Protein AF-A0A7J7CT37-F1 (afdb_monomer)

Structure (mmCIF, N/CA/C/O backbone):
data_AF-A0A7J7CT37-F1
#
_entry.id   AF-A0A7J7CT37-F1
#
loop_
_atom_site.group_PDB
_atom_site.id
_atom_site.type_symbol
_atom_site.label_atom_id
_atom_site.label_alt_id
_atom_site.label_comp_id
_atom_site.label_asym_id
_atom_site.label_entity_id
_atom_site.label_seq_id
_atom_site.pdbx_PDB_ins_code
_atom_site.Cartn_x
_atom_site.Cartn_y
_atom_site.Cartn_z
_atom_site.occupancy
_atom_site.B_iso_or_equiv
_atom_site.auth_seq_id
_atom_site.auth_comp_id
_atom_site.auth_asym_id
_atom_site.auth_atom_id
_atom_site.pdbx_PDB_model_num
ATOM 1 N N . MET A 1 1 ? 0.983 -19.828 47.617 1.00 37.28 1 MET A N 1
ATOM 2 C CA . MET A 1 1 ? 0.453 -20.430 46.375 1.00 37.28 1 MET A CA 1
ATOM 3 C C . MET A 1 1 ? -0.077 -19.293 45.513 1.00 37.28 1 MET A C 1
ATOM 5 O O . MET A 1 1 ? -1.089 -18.714 45.875 1.00 37.28 1 MET A O 1
ATOM 9 N N . ALA A 1 2 ? 0.654 -18.885 44.473 1.00 39.22 2 ALA A N 1
ATOM 10 C CA . ALA A 1 2 ? 0.236 -17.809 43.571 1.00 39.22 2 ALA A CA 1
ATOM 11 C C . ALA A 1 2 ? -0.502 -18.430 42.380 1.00 39.22 2 ALA A C 1
ATOM 13 O O . ALA A 1 2 ? 0.055 -19.263 41.669 1.00 39.22 2 ALA A O 1
ATOM 14 N N . THR A 1 3 ? -1.774 -18.089 42.204 1.00 45.00 3 THR A N 1
ATOM 15 C CA . THR A 1 3 ? -2.579 -18.569 41.081 1.00 45.00 3 THR A CA 1
ATOM 16 C C . THR A 1 3 ? -2.195 -17.808 39.815 1.00 45.00 3 THR A C 1
ATOM 18 O O . THR A 1 3 ? -2.353 -16.591 39.746 1.00 45.00 3 THR A O 1
ATOM 21 N N . ASN A 1 4 ? -1.706 -18.540 38.814 1.00 42.66 4 ASN A N 1
ATOM 22 C CA . ASN A 1 4 ? -1.455 -18.063 37.456 1.00 42.66 4 ASN A CA 1
ATOM 23 C C . ASN A 1 4 ? -2.764 -17.564 36.815 1.00 42.66 4 ASN A C 1
ATOM 25 O O . ASN A 1 4 ? -3.531 -18.347 36.262 1.00 42.66 4 ASN A O 1
ATOM 29 N N . GLY A 1 5 ? -3.023 -16.258 36.900 1.00 47.47 5 GLY A N 1
ATOM 30 C CA . GLY A 1 5 ? -4.221 -15.594 36.373 1.00 47.47 5 GLY A CA 1
ATOM 31 C C . GLY A 1 5 ? -4.161 -15.202 34.893 1.00 47.47 5 GLY A C 1
ATOM 32 O O . GLY A 1 5 ? -4.809 -14.237 34.505 1.00 47.47 5 GLY A O 1
ATOM 33 N N . PHE A 1 6 ? -3.388 -15.898 34.056 1.00 49.47 6 PHE A N 1
ATOM 34 C CA . PHE A 1 6 ? -3.169 -15.497 32.660 1.00 49.47 6 PHE A CA 1
ATOM 35 C C . PHE A 1 6 ? -3.381 -16.659 31.688 1.00 49.47 6 PHE A C 1
ATOM 37 O O . PHE A 1 6 ? -2.426 -17.175 31.119 1.00 49.47 6 PHE A O 1
ATOM 44 N N . ASN A 1 7 ? -4.635 -17.095 31.518 1.00 51.81 7 ASN A N 1
ATOM 45 C CA . ASN A 1 7 ? -5.069 -17.795 30.297 1.00 51.81 7 ASN A CA 1
ATOM 46 C C . ASN A 1 7 ? -6.602 -17.891 30.151 1.00 51.81 7 ASN A C 1
ATOM 48 O O . ASN A 1 7 ? -7.141 -18.907 29.716 1.00 51.81 7 ASN A O 1
ATOM 52 N N . SER A 1 8 ? -7.333 -16.833 30.508 1.00 57.50 8 SER A N 1
ATOM 53 C CA . SER A 1 8 ? -8.766 -16.767 30.198 1.00 57.50 8 SER A CA 1
ATOM 54 C C . SER A 1 8 ? -8.948 -16.356 28.729 1.00 57.50 8 SER A C 1
ATOM 56 O O . SER A 1 8 ? -8.407 -15.319 28.335 1.00 57.50 8 SER A O 1
ATOM 58 N N . PRO A 1 9 ? -9.684 -17.126 27.902 1.00 73.94 9 PRO A N 1
ATOM 59 C CA . PRO A 1 9 ? -9.976 -16.747 26.523 1.00 73.94 9 PRO A CA 1
ATOM 60 C C . PRO A 1 9 ? -10.633 -15.366 26.462 1.00 73.94 9 PRO A C 1
ATOM 62 O O . PRO A 1 9 ? -11.501 -15.055 27.280 1.00 73.94 9 PRO A O 1
ATOM 65 N N . LEU A 1 10 ? -10.238 -14.548 25.481 1.00 78.38 10 LEU A N 1
ATOM 66 C CA . LEU A 1 10 ? -10.843 -13.231 25.272 1.00 78.38 10 LEU A CA 1
ATOM 67 C C . LEU A 1 10 ? -12.376 -13.353 25.120 1.00 78.38 10 LEU A C 1
ATOM 69 O O . LEU A 1 10 ? -12.852 -14.303 24.488 1.00 78.38 10 LEU A O 1
ATOM 73 N N . PRO A 1 11 ? -13.165 -12.395 25.645 1.00 87.69 11 PRO A N 1
ATOM 74 C CA . PRO A 1 11 ? -14.620 -12.421 25.526 1.00 87.69 11 PRO A CA 1
ATOM 75 C C . PRO A 1 11 ? -15.085 -12.469 24.064 1.00 87.69 11 PRO A C 1
ATOM 77 O O . PRO A 1 11 ? -14.539 -11.785 23.197 1.00 87.69 11 PRO A O 1
ATOM 80 N N . LYS A 1 12 ? -16.163 -13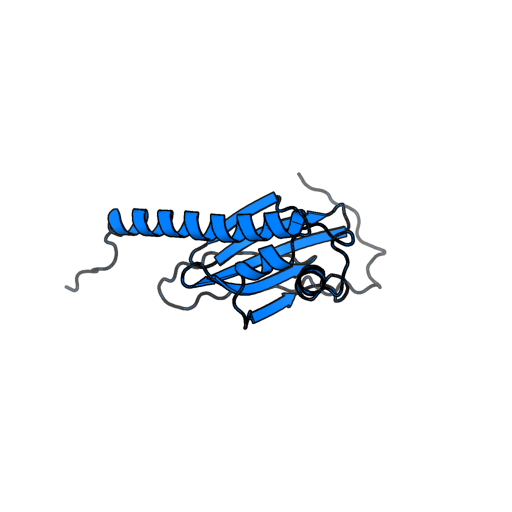.215 23.780 1.00 85.69 12 LYS A N 1
ATOM 81 C CA . LYS A 1 12 ? -16.741 -13.322 22.423 1.00 85.69 12 LYS A CA 1
ATOM 82 C C . LYS A 1 12 ? -17.120 -11.963 21.813 1.00 85.69 12 LYS A C 1
ATOM 84 O O . LYS A 1 12 ? -17.024 -11.794 20.600 1.00 85.69 12 LYS A O 1
ATOM 89 N N . SER A 1 13 ? -17.535 -10.999 22.636 1.00 87.25 13 SER A N 1
ATOM 90 C CA . SER A 1 13 ? -17.856 -9.629 22.209 1.00 87.25 13 SER A CA 1
ATOM 91 C C . SER A 1 13 ? -16.643 -8.905 21.621 1.00 87.25 13 SER A C 1
ATOM 93 O O . SER A 1 13 ? -16.762 -8.287 20.566 1.00 87.25 13 SER A O 1
ATOM 95 N N . TYR A 1 14 ? -15.473 -9.053 22.248 1.00 84.94 14 TYR A N 1
ATOM 96 C CA . TYR A 1 14 ? -14.219 -8.466 21.777 1.00 84.94 14 TYR A CA 1
ATOM 97 C C . TYR A 1 14 ? -13.807 -9.042 20.419 1.00 84.94 14 TYR A C 1
ATOM 99 O O . TYR A 1 14 ? -13.482 -8.300 19.497 1.00 84.94 14 TYR A O 1
ATOM 107 N N . LEU A 1 15 ? -13.893 -10.367 20.259 1.00 86.75 15 LEU A N 1
ATOM 108 C CA . LEU A 1 15 ? -13.580 -11.030 18.989 1.00 86.75 15 LEU A CA 1
ATOM 109 C C . LEU A 1 15 ? -14.514 -10.578 17.859 1.00 86.75 15 LEU A C 1
ATOM 111 O O . LEU A 1 15 ? -14.060 -10.359 16.738 1.00 86.75 15 LEU A O 1
ATOM 115 N N . LYS A 1 16 ? -15.806 -10.393 18.157 1.00 87.81 16 LYS A N 1
ATOM 116 C CA . LYS A 1 16 ? -16.784 -9.880 17.190 1.00 87.81 16 LYS A CA 1
ATOM 117 C C . LYS A 1 16 ? -16.470 -8.441 16.775 1.00 87.81 16 LYS A C 1
ATOM 119 O O . LYS A 1 16 ? -16.495 -8.142 15.586 1.00 87.81 16 LYS A O 1
ATOM 124 N N . GLN A 1 17 ? -16.160 -7.572 17.736 1.00 86.69 17 GLN A N 1
ATOM 125 C CA . GLN A 1 17 ? -15.812 -6.176 17.470 1.00 86.69 17 GLN A CA 1
ATOM 126 C C . GLN A 1 17 ? -14.529 -6.066 16.642 1.00 86.69 17 GLN A C 1
ATOM 128 O O . GLN A 1 17 ? -14.510 -5.352 15.644 1.00 86.69 17 GLN A O 1
ATOM 133 N N . LYS A 1 18 ? -13.498 -6.840 16.998 1.00 87.38 18 LYS A N 1
ATOM 134 C CA . LYS A 1 18 ? -12.255 -6.925 16.229 1.00 87.38 18 LYS A CA 1
ATOM 135 C C . LYS A 1 18 ? -12.505 -7.372 14.789 1.00 87.38 18 LYS A C 1
ATOM 137 O O . LYS A 1 18 ? -12.054 -6.719 13.864 1.00 87.38 18 LYS A O 1
ATOM 142 N N . HIS A 1 19 ? -13.280 -8.437 14.589 1.00 88.88 19 HIS A N 1
ATOM 143 C CA . HIS A 1 19 ? -13.599 -8.920 13.245 1.00 88.88 19 HIS A CA 1
ATOM 144 C C . HIS A 1 19 ? -14.367 -7.879 12.408 1.00 88.88 19 HIS A C 1
ATOM 146 O O . HIS A 1 19 ? -14.144 -7.760 11.206 1.00 88.88 19 HIS A O 1
ATOM 152 N N . MET A 1 20 ? -15.273 -7.112 13.027 1.00 90.62 20 MET A N 1
ATOM 153 C CA . MET A 1 20 ? -15.959 -6.007 12.347 1.00 90.62 20 MET A CA 1
ATOM 154 C C . MET A 1 20 ? -14.988 -4.897 11.932 1.00 90.62 20 MET A C 1
ATOM 156 O O . MET A 1 20 ? -15.065 -4.439 10.793 1.00 90.62 20 MET A O 1
ATOM 160 N N . LEU A 1 21 ? -14.061 -4.520 12.816 1.00 90.88 21 LEU A N 1
ATOM 161 C CA . LEU A 1 21 ? -13.010 -3.544 12.524 1.00 90.88 21 LEU A CA 1
ATOM 162 C C . LEU A 1 21 ? -12.097 -4.024 11.387 1.00 90.88 21 LEU A C 1
ATOM 164 O O . LEU A 1 21 ? -11.851 -3.277 10.442 1.00 90.88 21 LEU A O 1
ATOM 168 N N . ASP A 1 22 ? -11.674 -5.290 11.421 1.00 92.06 22 ASP A N 1
ATOM 169 C CA . ASP A 1 22 ? -10.836 -5.883 10.378 1.00 92.06 22 ASP A CA 1
ATOM 170 C C . ASP A 1 22 ? -11.536 -5.808 9.006 1.00 92.06 22 ASP A C 1
ATOM 172 O O . ASP A 1 22 ? -10.936 -5.399 8.009 1.00 92.06 22 ASP A O 1
ATOM 176 N N . MET A 1 23 ? -12.835 -6.132 8.944 1.00 92.94 23 MET A N 1
ATOM 177 C CA . MET A 1 23 ? -13.620 -6.012 7.709 1.00 92.94 23 MET A CA 1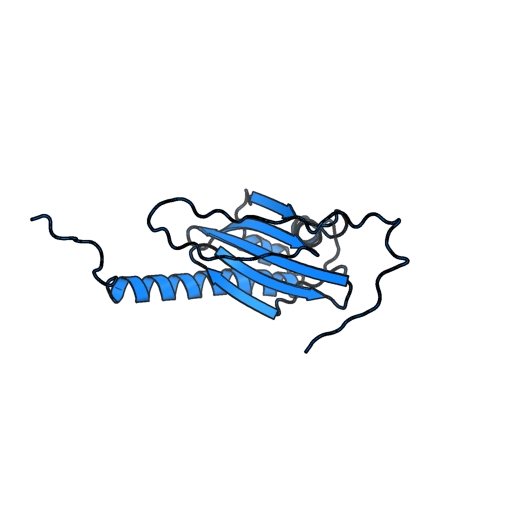
ATOM 178 C C . MET A 1 23 ? -13.721 -4.565 7.208 1.00 92.94 23 MET A C 1
ATOM 180 O O . MET A 1 23 ? -13.644 -4.340 6.000 1.00 92.94 23 MET A O 1
ATOM 184 N N . GLN A 1 24 ? -13.871 -3.590 8.107 1.00 93.50 24 GLN A N 1
ATOM 185 C CA . GLN A 1 24 ? -13.924 -2.170 7.748 1.00 93.50 24 GLN A CA 1
ATOM 186 C C . GLN A 1 24 ? -12.583 -1.681 7.198 1.00 93.50 24 GLN A C 1
ATOM 188 O O . GLN A 1 24 ? -12.544 -1.098 6.116 1.00 93.50 24 GLN A O 1
ATOM 193 N N . ASN A 1 25 ? -11.479 -1.989 7.879 1.00 94.38 25 ASN A N 1
ATOM 194 C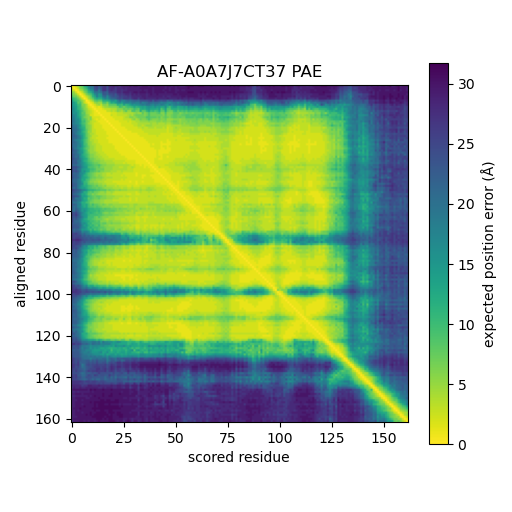 CA . ASN A 1 25 ? -10.141 -1.589 7.444 1.00 94.38 25 ASN A CA 1
ATOM 195 C C . ASN A 1 25 ? -9.790 -2.207 6.084 1.00 94.38 25 ASN A C 1
ATOM 197 O O . ASN A 1 25 ? -9.304 -1.521 5.181 1.00 94.38 25 ASN A O 1
ATOM 201 N N . LYS A 1 26 ? -10.124 -3.489 5.890 1.00 94.94 26 LYS A N 1
ATOM 202 C CA . LYS A 1 26 ? -9.975 -4.158 4.592 1.00 94.94 26 LYS A CA 1
ATOM 203 C C . LYS A 1 26 ? -10.782 -3.466 3.496 1.00 94.94 26 LYS A C 1
ATOM 205 O O . LYS A 1 26 ? -10.281 -3.317 2.384 1.00 94.94 26 LYS A O 1
ATOM 210 N N . ALA A 1 27 ? -12.015 -3.055 3.793 1.00 95.25 27 ALA A N 1
ATOM 211 C CA . ALA A 1 27 ? -12.881 -2.378 2.834 1.00 95.25 27 ALA A CA 1
ATOM 212 C C . ALA A 1 27 ? -12.329 -1.005 2.418 1.00 95.25 27 ALA A C 1
ATOM 214 O O . ALA A 1 27 ? -12.359 -0.694 1.229 1.00 95.25 27 ALA A O 1
ATOM 215 N N . VAL A 1 28 ? -11.774 -0.230 3.358 1.00 95.88 28 VAL A N 1
ATOM 216 C CA . VAL A 1 28 ? -11.127 1.066 3.076 1.00 95.88 28 VAL A CA 1
ATOM 217 C C . VAL A 1 28 ? -9.965 0.894 2.099 1.00 95.88 28 VAL A C 1
ATOM 219 O O . VAL A 1 28 ? -9.944 1.526 1.045 1.00 95.88 28 VAL A O 1
ATOM 222 N N . VAL A 1 29 ? -9.033 -0.018 2.388 1.00 96.12 29 VAL A N 1
ATOM 223 C CA . VAL A 1 29 ? -7.865 -0.243 1.517 1.00 96.12 29 VAL A CA 1
ATOM 224 C C . VAL A 1 29 ? -8.261 -0.844 0.174 1.00 96.12 29 VAL A C 1
ATOM 226 O O . VAL A 1 29 ? -7.710 -0.475 -0.861 1.00 96.12 29 VAL A O 1
ATOM 229 N N . HIS A 1 30 ? -9.248 -1.739 0.153 1.00 95.38 30 HIS A N 1
ATOM 230 C CA . HIS A 1 30 ? -9.774 -2.264 -1.101 1.00 95.38 30 HIS A CA 1
ATOM 231 C C . HIS A 1 30 ? -10.408 -1.154 -1.956 1.00 95.38 30 HIS A C 1
ATOM 233 O O . HIS A 1 30 ? -10.214 -1.136 -3.171 1.00 95.38 30 HIS A O 1
ATOM 239 N N . ALA A 1 31 ? -11.147 -0.220 -1.349 1.00 95.62 31 ALA A N 1
ATOM 240 C CA . ALA A 1 31 ? -11.715 0.928 -2.050 1.00 95.62 31 ALA A CA 1
ATOM 241 C C . ALA A 1 31 ? -10.620 1.855 -2.597 1.00 95.62 31 ALA A C 1
ATOM 243 O O . ALA A 1 31 ? -10.661 2.188 -3.780 1.00 95.62 31 ALA A O 1
ATOM 244 N N . LEU A 1 32 ? -9.601 2.175 -1.792 1.00 94.94 32 LEU A N 1
ATOM 245 C CA . LEU A 1 32 ? -8.430 2.938 -2.232 1.00 94.94 32 LEU A CA 1
ATOM 246 C C . LEU A 1 32 ? -7.778 2.300 -3.467 1.00 94.94 32 LEU A C 1
ATOM 248 O O . LEU A 1 32 ? -7.626 2.953 -4.498 1.00 94.94 32 LEU A O 1
ATOM 252 N N . LEU A 1 33 ? -7.418 1.015 -3.384 1.00 93.19 33 LEU A N 1
ATOM 253 C CA . LEU A 1 33 ? -6.762 0.302 -4.484 1.00 93.19 33 LEU A CA 1
ATOM 254 C C . LEU A 1 33 ? -7.653 0.238 -5.730 1.00 93.19 33 LEU A C 1
ATOM 256 O O . LEU A 1 33 ? -7.153 0.346 -6.846 1.00 93.19 33 LEU A O 1
ATOM 260 N N . LYS A 1 34 ? -8.973 0.116 -5.559 1.00 93.44 34 LYS A N 1
ATOM 261 C CA . LYS A 1 34 ? -9.924 0.145 -6.674 1.00 93.44 34 LYS A CA 1
ATOM 262 C C . LYS A 1 34 ? -9.925 1.501 -7.384 1.00 93.44 34 LYS A C 1
ATOM 264 O O . LYS A 1 34 ? -9.861 1.524 -8.610 1.00 93.44 34 LYS A O 1
ATOM 269 N N . GLU A 1 35 ? -9.977 2.609 -6.646 1.00 92.88 35 GLU A N 1
ATOM 270 C CA . GLU A 1 35 ? -9.898 3.954 -7.237 1.00 92.88 35 GLU A CA 1
ATOM 271 C C . GLU A 1 35 ? -8.559 4.175 -7.947 1.00 92.88 35 GLU A C 1
ATOM 273 O O . GLU A 1 35 ? -8.534 4.725 -9.048 1.00 92.88 35 GLU A O 1
ATOM 278 N N . LEU A 1 36 ? -7.461 3.672 -7.371 1.00 89.94 36 LEU A N 1
ATOM 279 C CA . LEU A 1 36 ? -6.143 3.719 -8.000 1.00 89.94 36 LEU A CA 1
ATOM 280 C C . LEU A 1 36 ? -6.119 2.966 -9.327 1.00 89.94 36 LEU A C 1
ATOM 282 O O . LEU A 1 36 ? -5.641 3.534 -10.293 1.00 89.94 36 LEU A O 1
ATOM 286 N N . VAL A 1 37 ? -6.689 1.757 -9.407 1.00 88.06 37 VAL A N 1
ATOM 287 C CA . VAL A 1 37 ? -6.790 0.963 -10.652 1.00 88.06 37 VAL A CA 1
ATOM 288 C C . VAL A 1 37 ? -7.666 1.627 -11.721 1.00 88.06 37 VAL A C 1
ATOM 290 O O . VAL A 1 37 ? -7.494 1.368 -12.912 1.00 88.06 37 VAL A O 1
ATOM 293 N N . MET A 1 38 ? -8.628 2.456 -11.316 1.00 88.12 38 MET A N 1
ATOM 294 C CA . MET A 1 38 ? -9.459 3.237 -12.239 1.00 88.12 38 MET A CA 1
ATOM 295 C C . MET A 1 38 ? -8.787 4.553 -12.663 1.00 88.12 38 MET A C 1
ATOM 297 O O . MET A 1 38 ? -9.325 5.265 -13.505 1.00 88.12 38 MET A O 1
ATOM 301 N N . GLY A 1 39 ? -7.621 4.889 -12.100 1.00 86.88 39 GLY A N 1
ATOM 302 C CA . GLY A 1 39 ? -6.940 6.162 -12.332 1.00 86.88 39 GLY A CA 1
ATOM 303 C C . GLY A 1 39 ? -7.588 7.357 -11.623 1.00 86.88 39 GLY A C 1
ATOM 304 O O . GLY A 1 39 ? -7.226 8.500 -11.894 1.00 86.88 39 GLY A O 1
ATOM 305 N N . HIS A 1 40 ? -8.524 7.130 -10.698 1.00 89.81 40 HIS A N 1
ATOM 306 C CA . HIS A 1 40 ? -9.216 8.181 -9.950 1.00 89.81 40 HIS A CA 1
ATOM 307 C C . HIS A 1 40 ? -8.394 8.652 -8.740 1.00 89.81 40 HIS A C 1
ATOM 309 O O . HIS A 1 40 ? -8.838 8.578 -7.592 1.00 89.81 40 HIS A O 1
ATOM 315 N N . THR A 1 41 ? -7.185 9.157 -8.983 1.00 86.75 41 THR A N 1
ATOM 316 C CA . THR A 1 41 ? -6.221 9.530 -7.930 1.00 86.75 41 THR A CA 1
ATOM 317 C C . THR A 1 41 ? -6.777 10.542 -6.923 1.00 86.75 41 THR A C 1
ATOM 319 O O . THR A 1 41 ? -6.527 10.413 -5.728 1.00 86.75 41 THR A O 1
ATOM 322 N N . GLN A 1 42 ? -7.610 11.493 -7.358 1.00 87.69 42 GLN A N 1
ATOM 323 C CA . GLN A 1 42 ? -8.270 12.451 -6.456 1.00 87.69 42 GLN A CA 1
ATOM 324 C C . GLN A 1 42 ? -9.291 11.794 -5.517 1.00 87.69 42 GLN A C 1
ATOM 326 O O . GLN A 1 42 ? -9.448 12.219 -4.375 1.00 87.69 42 GLN A O 1
ATOM 331 N N . THR A 1 43 ? -10.001 10.763 -5.981 1.00 91.31 43 THR A N 1
ATOM 332 C CA . THR A 1 43 ? -10.932 10.000 -5.139 1.00 91.31 43 THR A CA 1
ATOM 333 C C . THR A 1 43 ? -10.159 9.088 -4.195 1.00 91.31 43 THR A C 1
ATOM 335 O O . THR A 1 43 ? -10.499 9.016 -3.018 1.00 91.31 43 THR A O 1
ATOM 338 N N . ALA A 1 44 ? -9.087 8.459 -4.685 1.00 90.69 44 ALA A N 1
ATOM 339 C CA . ALA A 1 44 ? -8.172 7.649 -3.887 1.00 90.69 44 ALA A CA 1
ATOM 340 C C . ALA A 1 44 ? -7.558 8.455 -2.725 1.00 90.69 44 ALA A C 1
ATOM 342 O O . ALA A 1 44 ? -7.513 7.976 -1.595 1.00 90.69 44 ALA A O 1
ATOM 343 N N . ALA A 1 45 ? -7.176 9.712 -2.968 1.00 89.44 45 ALA A N 1
ATOM 344 C CA . ALA A 1 45 ? -6.595 10.585 -1.950 1.00 89.44 45 ALA A CA 1
ATOM 345 C C . ALA A 1 45 ? -7.514 10.832 -0.738 1.00 89.44 45 ALA A C 1
ATOM 347 O O . ALA A 1 45 ? -7.019 11.122 0.341 1.00 89.44 45 ALA A O 1
ATOM 348 N N . LYS A 1 46 ? -8.838 10.661 -0.872 1.00 91.81 46 LYS A N 1
ATOM 349 C CA . LYS A 1 46 ? -9.799 10.848 0.234 1.00 91.81 46 LYS A CA 1
ATOM 350 C C . LYS A 1 46 ? -9.693 9.789 1.334 1.00 91.81 46 LYS A C 1
ATOM 352 O O . LYS A 1 46 ? -10.261 9.984 2.401 1.00 91.81 46 LYS A O 1
ATOM 357 N N . PHE A 1 47 ? -9.038 8.662 1.059 1.00 92.44 47 PHE A N 1
ATOM 358 C CA . PHE A 1 47 ? -8.812 7.603 2.047 1.00 92.44 47 PHE A CA 1
ATOM 359 C C . PHE A 1 47 ? -7.505 7.793 2.829 1.00 92.44 47 PHE A C 1
ATOM 361 O O . PHE A 1 47 ? -7.253 7.051 3.778 1.00 92.44 47 PHE A O 1
ATOM 368 N N . LEU A 1 48 ? -6.668 8.742 2.403 1.00 93.00 48 LEU A N 1
ATOM 369 C CA . LEU A 1 48 ? -5.352 9.016 2.963 1.00 93.00 48 LEU A CA 1
ATOM 370 C C . LEU A 1 48 ? -5.432 10.240 3.874 1.00 93.00 48 LEU A C 1
ATOM 372 O O . LEU A 1 48 ? -6.101 11.218 3.541 1.00 93.00 48 LEU A O 1
ATOM 376 N N . GLU A 1 49 ? -4.720 10.199 4.995 1.00 92.81 49 GLU A N 1
ATOM 377 C CA . GLU A 1 49 ? -4.489 11.401 5.788 1.00 92.81 49 GLU A CA 1
ATOM 378 C C . GLU A 1 49 ? -3.592 12.397 5.049 1.00 92.81 49 GLU A C 1
ATOM 380 O O . GLU A 1 49 ? -2.773 12.040 4.195 1.00 92.81 49 GLU A O 1
ATOM 385 N N . SER A 1 50 ? -3.757 13.677 5.384 1.00 87.56 50 SER A N 1
ATOM 386 C CA . SER A 1 50 ? -3.020 14.765 4.727 1.00 87.56 50 SER A CA 1
ATOM 387 C C . SER A 1 50 ? -1.507 14.716 4.974 1.00 87.56 50 SER A C 1
ATOM 389 O O . SER A 1 50 ? -0.730 15.189 4.145 1.00 87.56 50 SER A O 1
ATOM 391 N N . ASP A 1 51 ? -1.094 14.118 6.088 1.00 89.50 51 ASP A N 1
ATOM 392 C CA . ASP A 1 51 ? 0.279 13.942 6.552 1.00 89.50 51 ASP A CA 1
ATOM 393 C C . ASP A 1 51 ? 0.733 12.475 6.468 1.00 89.50 51 ASP A C 1
ATOM 395 O O . ASP A 1 51 ? 1.516 12.016 7.297 1.00 89.50 51 ASP A O 1
ATOM 399 N N . LEU A 1 52 ? 0.258 11.748 5.447 1.00 93.19 52 LEU A N 1
ATOM 400 C CA . LEU A 1 52 ? 0.597 10.345 5.199 1.00 93.19 52 LEU A CA 1
ATOM 401 C C . LEU A 1 52 ? 2.105 10.074 5.329 1.00 93.19 52 LEU A C 1
ATOM 403 O O . LEU A 1 52 ? 2.919 10.549 4.530 1.00 93.19 52 LEU A O 1
ATOM 407 N N . GLU A 1 53 ? 2.467 9.230 6.291 1.00 94.31 53 GLU A N 1
ATOM 408 C CA . GLU A 1 53 ? 3.840 8.785 6.485 1.00 94.31 53 GLU A CA 1
ATOM 409 C C . GLU A 1 53 ? 4.213 7.722 5.441 1.00 94.31 53 GLU A C 1
ATOM 411 O O . GLU A 1 53 ? 3.481 6.753 5.224 1.00 94.31 53 GLU A O 1
ATOM 416 N N . TRP A 1 54 ? 5.365 7.885 4.785 1.00 92.69 54 TRP A N 1
ATOM 417 C CA . TRP A 1 54 ? 5.754 7.037 3.659 1.00 92.69 54 TRP A CA 1
ATOM 418 C C . TRP A 1 54 ? 7.126 6.401 3.821 1.00 92.69 54 TRP A C 1
ATOM 420 O O . TRP A 1 54 ? 8.140 7.090 3.941 1.00 92.69 54 TRP A O 1
ATOM 430 N N . TRP A 1 55 ? 7.172 5.080 3.679 1.00 93.62 55 TRP A N 1
ATOM 431 C CA . TRP A 1 55 ? 8.401 4.295 3.687 1.00 93.62 55 TRP A CA 1
ATOM 432 C C . TRP A 1 55 ? 8.513 3.474 2.407 1.00 93.62 55 TRP A C 1
ATOM 434 O O . TRP A 1 55 ? 7.600 2.729 2.067 1.00 93.62 55 TRP A O 1
ATOM 444 N N . PHE A 1 56 ? 9.641 3.575 1.707 1.00 90.50 56 PHE A N 1
ATOM 445 C CA . PHE A 1 56 ? 9.883 2.822 0.476 1.00 90.50 56 PHE A CA 1
ATOM 446 C C . PHE A 1 56 ? 11.099 1.906 0.609 1.00 90.50 56 PHE A C 1
ATOM 448 O O . PHE A 1 56 ? 12.199 2.346 0.953 1.00 90.50 56 PHE A O 1
ATOM 455 N N . HIS A 1 57 ? 10.907 0.633 0.274 1.00 89.81 57 HIS A N 1
ATOM 456 C CA . HIS A 1 57 ? 11.935 -0.397 0.275 1.00 89.81 57 HIS A CA 1
ATOM 457 C C . HIS A 1 57 ? 11.956 -1.138 -1.063 1.00 89.81 57 HIS A C 1
ATOM 459 O O . HIS A 1 57 ? 11.259 -2.128 -1.275 1.00 89.81 57 HIS A O 1
ATOM 465 N N . GLY A 1 58 ? 12.806 -0.695 -1.977 1.00 87.81 58 GLY A N 1
ATOM 466 C CA . GLY A 1 58 ? 12.961 -1.353 -3.265 1.00 87.81 58 GLY A CA 1
ATOM 467 C C . GLY A 1 58 ? 13.963 -0.638 -4.160 1.00 87.81 58 GLY A C 1
ATOM 468 O O . GLY A 1 58 ? 14.612 0.321 -3.727 1.00 87.81 58 GLY A O 1
ATOM 469 N N . PRO A 1 59 ? 14.106 -1.090 -5.413 1.00 85.75 59 PRO A N 1
ATOM 470 C CA . PRO A 1 59 ? 14.890 -0.381 -6.411 1.00 85.75 59 PRO A CA 1
ATOM 471 C C . PRO A 1 59 ? 14.336 1.041 -6.632 1.00 85.75 59 PRO A C 1
ATOM 473 O O . PRO A 1 59 ? 13.117 1.192 -6.727 1.00 85.75 59 PRO A O 1
ATOM 476 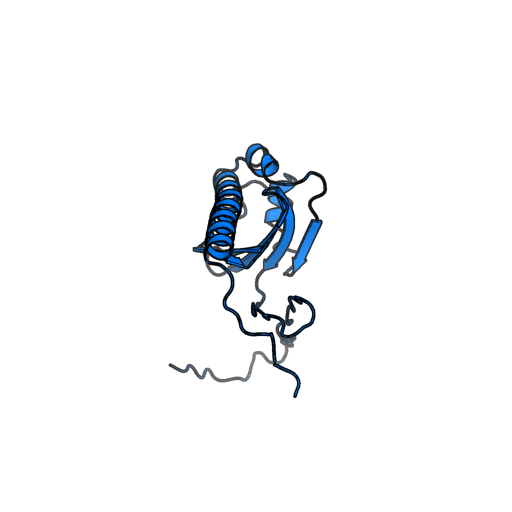N N . PRO A 1 60 ? 15.177 2.089 -6.741 1.00 83.94 60 PRO A N 1
ATOM 477 C CA . PRO A 1 60 ? 14.715 3.476 -6.884 1.00 83.94 60 PRO A CA 1
ATOM 478 C C . PRO A 1 60 ? 13.743 3.714 -8.049 1.00 83.94 60 PRO A C 1
ATOM 480 O O . PRO A 1 60 ? 12.881 4.581 -7.960 1.00 83.94 60 PRO A O 1
ATOM 483 N N . GLN A 1 61 ? 13.849 2.928 -9.122 1.00 83.19 61 GLN A N 1
ATOM 484 C CA . GLN A 1 61 ? 12.969 3.009 -10.289 1.00 83.19 61 GLN A CA 1
ATOM 485 C C . GLN A 1 61 ? 11.544 2.479 -10.048 1.00 83.19 61 GLN A C 1
ATOM 487 O O . GLN A 1 61 ? 10.681 2.671 -10.897 1.00 83.19 61 GLN A O 1
ATOM 492 N N . CYS A 1 62 ? 11.286 1.813 -8.919 1.00 85.94 62 CYS A N 1
ATOM 493 C CA . CYS A 1 62 ? 10.001 1.179 -8.613 1.00 85.94 62 CYS A CA 1
ATOM 494 C C . CYS A 1 62 ? 9.089 2.027 -7.706 1.00 85.94 62 CYS A C 1
ATOM 496 O O . CYS A 1 62 ? 8.151 1.492 -7.123 1.00 85.94 62 CYS A O 1
ATOM 498 N N . GLN A 1 63 ? 9.335 3.335 -7.564 1.00 86.69 63 GLN A N 1
ATOM 499 C CA . GLN A 1 63 ? 8.511 4.256 -6.755 1.00 86.69 63 GLN A CA 1
ATOM 500 C C . GLN A 1 63 ? 7.177 4.620 -7.438 1.00 86.69 63 GLN A C 1
ATOM 502 O O . GLN A 1 63 ? 6.827 5.795 -7.609 1.00 86.69 63 GLN A O 1
ATOM 507 N N . TYR A 1 64 ? 6.429 3.607 -7.871 1.00 88.62 64 TYR A N 1
ATOM 508 C CA . TYR A 1 64 ? 5.225 3.777 -8.673 1.00 88.62 64 TYR A CA 1
ATOM 509 C C . TYR A 1 64 ? 4.087 4.432 -7.883 1.00 88.62 64 TYR A C 1
ATOM 511 O O . TYR A 1 64 ? 3.478 5.374 -8.385 1.00 88.62 64 TYR A O 1
ATOM 519 N N . MET A 1 65 ? 3.805 4.001 -6.643 1.00 88.69 65 MET A N 1
ATOM 520 C CA . MET A 1 65 ? 2.635 4.508 -5.906 1.00 88.69 65 MET A CA 1
ATOM 521 C C . MET A 1 65 ? 2.828 5.974 -5.540 1.00 88.69 65 MET A C 1
ATOM 523 O O . MET A 1 65 ? 1.919 6.782 -5.711 1.00 88.69 65 MET A O 1
ATOM 527 N N . MET A 1 66 ? 4.037 6.332 -5.103 1.00 86.94 66 MET A N 1
ATOM 528 C CA . MET A 1 66 ? 4.399 7.718 -4.824 1.00 86.94 66 MET A CA 1
ATOM 529 C C . MET A 1 66 ? 4.204 8.579 -6.074 1.00 86.94 66 MET A C 1
ATOM 531 O O . MET A 1 66 ? 3.606 9.653 -6.012 1.00 86.94 66 MET A O 1
ATOM 535 N N . SER A 1 67 ? 4.648 8.090 -7.232 1.00 85.88 67 SER A N 1
ATOM 536 C CA . SER A 1 67 ? 4.485 8.815 -8.492 1.00 85.88 67 SER A CA 1
ATOM 537 C C . SER A 1 67 ? 3.013 8.989 -8.882 1.00 85.88 67 SER A C 1
ATOM 539 O O . SER A 1 67 ? 2.641 10.065 -9.345 1.00 85.88 67 SER A O 1
ATOM 541 N N . VAL A 1 68 ? 2.164 7.985 -8.644 1.00 86.88 68 VAL A N 1
ATOM 542 C CA . VAL A 1 68 ? 0.716 8.056 -8.904 1.00 86.88 68 VAL A CA 1
ATOM 543 C C . VAL A 1 68 ? 0.014 9.024 -7.950 1.00 86.88 68 VAL A C 1
ATOM 545 O O . VAL A 1 68 ? -0.745 9.882 -8.398 1.00 86.88 68 VAL A O 1
ATOM 548 N N . LEU A 1 69 ? 0.280 8.940 -6.646 1.00 85.00 69 LEU A N 1
ATOM 549 C CA . LEU A 1 69 ? -0.383 9.785 -5.647 1.00 85.00 69 LEU A CA 1
ATOM 550 C C . LEU A 1 69 ? 0.068 11.249 -5.701 1.00 85.00 69 LEU A C 1
ATOM 552 O O . LEU A 1 69 ? -0.715 12.136 -5.377 1.00 85.00 69 LEU A O 1
ATOM 556 N N . THR A 1 70 ? 1.294 11.517 -6.159 1.00 82.88 70 THR A N 1
ATOM 557 C CA . THR A 1 70 ? 1.791 12.891 -6.377 1.00 82.88 70 THR A CA 1
ATOM 558 C C . THR A 1 70 ? 1.537 13.420 -7.787 1.00 82.88 70 THR A C 1
ATOM 560 O O . THR A 1 70 ? 1.888 14.561 -8.080 1.00 82.88 70 THR A O 1
ATOM 563 N N . GLY A 1 71 ? 0.948 12.612 -8.675 1.00 80.94 71 GLY A N 1
ATOM 564 C CA . GLY A 1 71 ? 0.694 12.993 -10.066 1.00 80.94 71 GLY A CA 1
ATOM 565 C C . GLY A 1 71 ? 1.955 13.146 -10.928 1.00 80.94 71 GLY A C 1
ATOM 566 O O . GLY A 1 71 ? 1.897 13.780 -11.977 1.00 80.94 71 GLY A O 1
ATOM 567 N N . LYS A 1 72 ? 3.098 12.588 -10.506 1.00 79.44 72 LYS A N 1
ATOM 568 C CA . LYS A 1 72 ? 4.354 12.569 -11.282 1.00 79.44 72 LYS A CA 1
ATOM 569 C C . LYS A 1 72 ? 4.355 11.537 -12.413 1.00 79.44 72 LYS A C 1
ATOM 571 O O . LYS A 1 72 ? 5.166 11.653 -13.325 1.00 79.44 72 LYS A O 1
ATOM 576 N N . SER A 1 73 ? 3.492 10.527 -12.334 1.00 71.69 73 SER A N 1
ATOM 577 C CA . SER A 1 73 ? 3.346 9.461 -13.331 1.00 71.69 73 SER A CA 1
ATOM 578 C C . SER A 1 73 ? 1.919 9.423 -13.860 1.00 71.69 73 SER A C 1
ATOM 580 O O . SER A 1 73 ? 0.964 9.772 -13.159 1.00 71.69 73 SER A O 1
ATOM 582 N N . VAL A 1 74 ? 1.780 8.986 -15.110 1.00 63.47 74 VAL A N 1
ATOM 583 C CA . VAL A 1 74 ? 0.478 8.678 -15.688 1.00 63.47 74 VAL A CA 1
ATOM 584 C C . VAL A 1 74 ? 0.077 7.289 -15.194 1.00 63.47 74 VAL A C 1
ATOM 586 O O . VAL A 1 74 ? 0.885 6.366 -15.202 1.00 63.47 74 VAL A O 1
ATOM 589 N N . HIS A 1 75 ? -1.186 7.106 -14.803 1.00 59.97 75 HIS A N 1
ATOM 590 C CA . HIS A 1 75 ? -1.736 5.831 -14.304 1.00 59.97 75 HIS A CA 1
ATOM 591 C C . HIS A 1 75 ? -1.433 4.599 -15.199 1.00 59.97 75 HIS A C 1
ATOM 593 O O . HIS A 1 75 ? -1.548 3.457 -14.764 1.00 59.97 75 HIS A O 1
ATOM 599 N N . THR A 1 76 ? -1.045 4.809 -16.457 1.00 60.59 76 THR A N 1
ATOM 600 C CA . THR A 1 76 ? -0.670 3.760 -17.409 1.00 60.59 76 THR A CA 1
ATOM 601 C C . THR A 1 76 ? 0.686 3.106 -17.149 1.00 60.59 76 THR A C 1
ATOM 603 O O . THR A 1 76 ? 0.903 2.014 -17.667 1.00 60.59 76 THR A O 1
ATOM 606 N N . ASP A 1 77 ? 1.582 3.732 -16.381 1.00 73.75 77 ASP A N 1
ATOM 607 C CA . ASP A 1 77 ? 2.970 3.265 -16.244 1.00 73.75 77 ASP A CA 1
ATOM 608 C C . ASP A 1 77 ? 3.101 2.035 -15.333 1.00 73.75 77 ASP A C 1
ATOM 610 O O . ASP A 1 77 ? 4.048 1.261 -15.470 1.00 73.75 77 ASP A O 1
ATOM 614 N N . PHE A 1 78 ? 2.159 1.853 -14.402 1.00 82.31 78 PHE A N 1
ATOM 615 C CA . PHE A 1 78 ? 2.125 0.720 -13.480 1.00 82.31 78 PHE A CA 1
ATOM 616 C C . PHE A 1 78 ? 0.721 0.507 -12.919 1.00 82.31 78 PHE A C 1
ATOM 618 O O . PHE A 1 78 ? 0.093 1.453 -12.437 1.00 82.31 78 PHE A O 1
ATOM 625 N N . ARG A 1 79 ? 0.225 -0.737 -12.914 1.00 84.31 79 ARG A N 1
ATOM 626 C CA . ARG A 1 79 ? -1.117 -1.034 -12.381 1.00 84.31 79 ARG A CA 1
ATOM 627 C C . ARG A 1 79 ? -1.068 -1.815 -11.075 1.00 84.31 79 ARG A C 1
ATOM 629 O O . ARG A 1 79 ? -0.718 -2.995 -11.036 1.00 84.31 79 ARG A O 1
ATOM 636 N N . PHE A 1 80 ? -1.613 -1.215 -10.023 1.00 86.94 80 PHE A N 1
ATOM 637 C CA . PHE A 1 80 ? -1.775 -1.854 -8.716 1.00 86.94 80 PHE A CA 1
ATOM 638 C C . PHE A 1 80 ? -2.937 -2.849 -8.692 1.00 86.94 80 PHE A C 1
ATOM 640 O O . PHE A 1 80 ? -4.002 -2.561 -8.157 1.00 86.94 80 PHE A O 1
ATOM 647 N N . LYS A 1 81 ? -2.750 -4.041 -9.265 1.00 88.69 81 LYS A N 1
ATOM 648 C CA . LYS A 1 81 ? -3.728 -5.138 -9.179 1.00 88.69 81 LYS A CA 1
ATOM 649 C C . LYS A 1 81 ? -3.397 -6.062 -7.999 1.00 88.69 81 LYS A C 1
ATOM 651 O O . LYS A 1 81 ? -2.575 -6.966 -8.172 1.00 88.69 81 LYS A O 1
ATOM 656 N N . PRO A 1 82 ? -3.994 -5.861 -6.807 1.00 91.75 82 PRO A N 1
ATOM 657 C CA . PRO A 1 82 ? -3.765 -6.754 -5.679 1.00 91.75 82 PRO A CA 1
ATOM 658 C C . PRO A 1 82 ? -4.288 -8.151 -6.007 1.00 91.75 82 PRO A C 1
ATOM 660 O O . PRO A 1 82 ? -5.392 -8.312 -6.527 1.00 91.75 82 PRO A O 1
ATOM 663 N N . ARG A 1 83 ? -3.503 -9.172 -5.672 1.00 91.38 83 ARG A N 1
ATOM 664 C CA . ARG A 1 83 ? -3.924 -10.577 -5.753 1.00 91.38 83 ARG A CA 1
ATOM 665 C C . ARG A 1 83 ? -4.384 -11.111 -4.412 1.00 91.38 83 ARG A C 1
ATOM 667 O O . ARG A 1 83 ? -5.236 -11.994 -4.366 1.00 91.38 83 ARG A O 1
ATOM 674 N N . ARG A 1 84 ? -3.854 -10.551 -3.328 1.00 92.75 84 ARG A N 1
ATOM 675 C CA . ARG A 1 84 ? -4.270 -10.871 -1.972 1.00 92.75 84 ARG A CA 1
ATOM 676 C C . ARG A 1 84 ? -4.267 -9.614 -1.119 1.00 92.75 84 ARG A C 1
ATOM 678 O O . ARG A 1 84 ? -3.416 -8.742 -1.278 1.00 92.75 84 ARG A O 1
ATOM 685 N N . ILE A 1 85 ? -5.258 -9.537 -0.235 1.00 95.25 85 ILE A N 1
ATOM 686 C CA . ILE A 1 85 ? -5.384 -8.489 0.774 1.00 95.25 85 ILE A CA 1
ATOM 687 C C . ILE A 1 85 ? -5.722 -9.160 2.100 1.00 95.25 85 ILE A C 1
ATOM 689 O O . ILE A 1 85 ? -6.735 -9.860 2.200 1.00 95.25 85 ILE A O 1
ATOM 693 N N . GLU A 1 86 ? -4.895 -8.928 3.108 1.00 94.06 86 GLU A N 1
ATOM 694 C CA . GLU A 1 86 ? -5.027 -9.497 4.448 1.00 94.06 86 GLU A CA 1
ATOM 695 C C . GLU A 1 86 ? -5.002 -8.417 5.515 1.00 94.06 86 GLU A C 1
ATOM 697 O O . GLU A 1 86 ? -4.380 -7.373 5.337 1.00 94.06 86 GLU A O 1
ATOM 702 N N . VAL A 1 87 ? -5.659 -8.692 6.639 1.00 93.19 87 VAL A N 1
ATOM 703 C CA . VAL A 1 87 ? -5.674 -7.798 7.799 1.00 93.19 87 VAL A CA 1
ATOM 704 C C . VAL A 1 87 ? -4.892 -8.436 8.930 1.00 93.19 87 VAL A C 1
ATOM 706 O O . VAL A 1 87 ? -5.089 -9.608 9.256 1.00 93.19 87 VAL A O 1
ATOM 709 N N . VAL A 1 88 ? -4.001 -7.663 9.537 1.00 88.94 88 VAL A N 1
ATOM 710 C CA . VAL A 1 88 ? -3.184 -8.080 10.671 1.00 88.94 88 VAL A CA 1
ATOM 711 C C . VAL A 1 88 ? -3.186 -6.953 11.697 1.00 88.94 88 VAL A C 1
ATOM 713 O O . VAL A 1 88 ? -2.332 -6.078 11.664 1.00 88.94 88 VAL A O 1
ATOM 716 N N . GLY A 1 89 ? -4.145 -6.972 12.626 1.00 87.00 89 GLY A N 1
ATOM 717 C CA . GLY A 1 89 ? -4.300 -5.868 13.580 1.00 87.00 89 GLY A CA 1
ATOM 718 C C . GLY A 1 89 ? -4.651 -4.575 12.847 1.00 87.00 89 GLY A C 1
ATOM 719 O O . GLY A 1 89 ? -5.561 -4.574 12.025 1.00 87.00 89 GLY A O 1
ATOM 720 N N . ASP A 1 90 ? -3.890 -3.513 13.096 1.00 89.81 90 ASP A N 1
ATOM 721 C CA . ASP A 1 90 ? -4.107 -2.199 12.471 1.00 89.81 90 ASP A CA 1
ATOM 722 C C . ASP A 1 90 ? -3.485 -2.086 11.066 1.00 89.81 90 ASP A C 1
ATOM 724 O O . ASP A 1 90 ? -3.557 -1.041 10.419 1.00 89.81 90 ASP A O 1
ATOM 728 N N . TYR A 1 91 ? -2.884 -3.175 10.577 1.00 93.94 91 TYR A N 1
ATOM 729 C CA . TYR A 1 91 ? -2.267 -3.245 9.261 1.00 93.94 91 TYR A CA 1
ATOM 730 C C . TYR A 1 91 ? -3.171 -3.955 8.262 1.00 93.94 91 TYR A C 1
ATOM 732 O O . TYR A 1 91 ? -3.696 -5.040 8.528 1.00 93.94 91 TYR A O 1
ATOM 740 N N . VAL A 1 92 ? -3.261 -3.399 7.062 1.00 96.31 92 VAL A N 1
ATOM 741 C CA . VAL A 1 92 ? -3.795 -4.090 5.893 1.00 96.31 92 VAL A CA 1
ATOM 742 C C . VAL A 1 92 ? -2.667 -4.276 4.896 1.00 96.31 92 VAL A C 1
ATOM 744 O O . VAL A 1 92 ? -2.038 -3.321 4.448 1.00 96.31 92 VAL A O 1
ATOM 747 N N . ILE A 1 93 ? -2.408 -5.529 4.552 1.00 95.50 93 ILE A N 1
ATOM 748 C CA . ILE A 1 93 ? -1.319 -5.926 3.672 1.00 95.50 93 ILE A CA 1
ATOM 749 C C . ILE A 1 93 ? -1.928 -6.298 2.330 1.00 95.50 93 ILE A C 1
ATOM 751 O O . ILE A 1 93 ? -2.748 -7.213 2.256 1.00 95.50 93 ILE A O 1
ATOM 755 N N . ALA A 1 94 ? -1.528 -5.593 1.280 1.00 95.69 94 ALA A N 1
ATOM 756 C CA . ALA A 1 94 ? -1.878 -5.912 -0.093 1.00 95.69 94 ALA A CA 1
ATOM 757 C C . ALA A 1 94 ? -0.624 -6.363 -0.841 1.00 95.69 94 ALA A C 1
ATOM 759 O O . ALA A 1 94 ? 0.399 -5.688 -0.788 1.00 95.69 94 ALA A O 1
ATOM 760 N N . GLU A 1 95 ? -0.709 -7.479 -1.553 1.00 93.50 95 GLU A N 1
ATOM 761 C CA . GLU A 1 95 ? 0.388 -7.986 -2.378 1.00 93.50 95 GLU A CA 1
ATOM 762 C C . GLU A 1 95 ? -0.073 -8.251 -3.808 1.00 93.50 95 GLU A C 1
ATOM 764 O O . GLU A 1 95 ? -1.227 -8.622 -4.072 1.00 93.50 95 GLU A O 1
ATOM 769 N N . GLY A 1 96 ? 0.848 -8.067 -4.744 1.00 91.19 96 GLY A N 1
ATOM 770 C CA . GLY A 1 96 ? 0.617 -8.302 -6.156 1.00 91.19 96 GLY A CA 1
ATOM 771 C C . GLY A 1 96 ? 1.914 -8.298 -6.948 1.00 91.19 96 GLY A C 1
ATOM 772 O O . GLY A 1 96 ? 3.007 -8.113 -6.416 1.00 91.19 96 GLY A O 1
ATOM 773 N N . TRP A 1 97 ? 1.777 -8.532 -8.245 1.00 87.31 97 TRP A N 1
ATOM 774 C CA . TRP A 1 97 ? 2.878 -8.406 -9.183 1.00 87.31 97 TRP A CA 1
ATOM 775 C C . TRP A 1 97 ? 2.354 -8.023 -10.561 1.00 87.31 97 TRP A C 1
ATOM 777 O O . TRP A 1 97 ? 1.230 -8.387 -10.929 1.00 87.31 97 TRP A O 1
ATOM 787 N N . GLU A 1 98 ? 3.166 -7.287 -11.308 1.00 78.94 98 GLU A N 1
ATOM 788 C CA . GLU A 1 98 ? 2.915 -6.968 -12.710 1.00 78.94 98 GLU A CA 1
ATOM 789 C C . GLU A 1 98 ? 3.945 -7.688 -13.589 1.00 78.94 98 GLU A C 1
ATOM 791 O O . GLU A 1 98 ? 5.151 -7.468 -13.464 1.00 78.94 98 GLU A O 1
ATOM 796 N N . GLU A 1 99 ? 3.438 -8.579 -14.449 1.00 69.12 99 GLU A N 1
ATOM 797 C CA . GLU A 1 99 ? 4.225 -9.425 -15.359 1.00 69.12 99 GLU A CA 1
ATOM 798 C C . GLU A 1 99 ? 5.370 -10.161 -14.636 1.00 69.12 99 GLU A C 1
ATOM 800 O O . GLU A 1 99 ? 5.133 -10.756 -13.586 1.00 69.12 99 GLU A O 1
ATOM 805 N N . GLU A 1 100 ? 6.584 -10.169 -15.188 1.00 62.44 100 GLU A N 1
ATOM 806 C CA . GLU A 1 100 ? 7.754 -10.829 -14.584 1.00 62.44 100 GLU A CA 1
ATOM 807 C C . GLU A 1 100 ? 8.662 -9.869 -13.796 1.00 62.44 100 GLU A C 1
ATOM 809 O O . GLU A 1 100 ? 9.609 -10.312 -13.148 1.00 62.44 100 GLU A O 1
ATOM 814 N N . ASN A 1 101 ? 8.389 -8.559 -13.809 1.00 71.38 101 ASN A N 1
ATOM 815 C CA . ASN A 1 101 ? 9.409 -7.557 -13.477 1.00 71.38 101 ASN A CA 1
ATOM 816 C C . ASN A 1 101 ? 9.211 -6.833 -12.137 1.00 71.38 101 ASN A C 1
ATOM 818 O O . ASN A 1 101 ? 10.158 -6.220 -11.632 1.00 71.38 101 ASN A O 1
ATOM 822 N N . ALA A 1 102 ? 8.017 -6.887 -11.540 1.00 81.62 102 ALA A N 1
ATOM 823 C CA . ALA A 1 102 ? 7.743 -6.164 -10.301 1.00 81.62 102 ALA A CA 1
ATOM 824 C C . ALA A 1 102 ? 6.804 -6.932 -9.370 1.00 81.62 102 ALA A C 1
ATOM 826 O O . ALA A 1 102 ? 5.594 -6.969 -9.585 1.00 81.62 102 ALA A O 1
ATOM 827 N N . TYR A 1 103 ? 7.366 -7.478 -8.295 1.00 88.62 103 TYR A N 1
ATOM 828 C CA . TYR A 1 103 ? 6.638 -7.961 -7.125 1.00 88.62 103 TYR A CA 1
ATOM 829 C C . TYR A 1 103 ? 6.540 -6.841 -6.107 1.00 88.62 103 TYR A C 1
ATOM 831 O O . TYR A 1 103 ? 7.542 -6.179 -5.828 1.00 88.62 103 TYR A O 1
ATOM 839 N N . TRP A 1 104 ? 5.360 -6.655 -5.528 1.00 92.25 104 TRP A N 1
ATOM 840 C CA . TRP A 1 104 ? 5.139 -5.613 -4.542 1.00 92.25 104 TRP A CA 1
ATOM 841 C C . TRP A 1 104 ? 4.298 -6.086 -3.364 1.00 92.25 104 TRP A C 1
ATOM 843 O O . TRP A 1 104 ? 3.376 -6.894 -3.502 1.00 92.25 104 TRP A O 1
ATOM 853 N N . VAL A 1 105 ? 4.619 -5.535 -2.198 1.00 93.56 105 VAL A N 1
ATOM 854 C CA . VAL A 1 105 ? 3.829 -5.639 -0.974 1.00 93.56 105 VAL A CA 1
ATOM 855 C C . VAL A 1 105 ? 3.654 -4.234 -0.419 1.00 93.56 105 VAL A C 1
ATOM 857 O O . VAL A 1 105 ? 4.630 -3.526 -0.179 1.00 93.56 105 VAL A O 1
ATOM 860 N N . HIS A 1 106 ? 2.409 -3.834 -0.203 1.00 94.75 106 HIS A N 1
ATOM 861 C CA . HIS A 1 106 ? 2.046 -2.582 0.444 1.00 94.75 106 HIS A CA 1
ATOM 862 C C . HIS A 1 106 ? 1.445 -2.883 1.804 1.00 94.75 106 HIS A C 1
ATOM 864 O O . HIS A 1 106 ? 0.449 -3.602 1.913 1.00 94.75 106 HIS A O 1
ATOM 870 N N . VAL A 1 107 ? 2.057 -2.322 2.835 1.00 95.94 107 VAL A N 1
ATOM 871 C CA . VAL A 1 107 ? 1.561 -2.365 4.202 1.00 95.94 107 VAL A CA 1
ATOM 872 C C . VAL A 1 107 ? 0.935 -1.012 4.494 1.00 95.94 107 VAL A C 1
ATOM 874 O O . VAL A 1 107 ? 1.626 0.003 4.549 1.00 95.94 107 VAL A O 1
ATOM 877 N N . TRP A 1 108 ? -0.379 -1.011 4.658 1.00 96.75 108 TRP A N 1
ATOM 878 C CA . TRP A 1 108 ? -1.164 0.163 5.005 1.00 96.75 108 TRP A CA 1
ATOM 879 C C . TRP A 1 108 ? -1.463 0.127 6.496 1.00 96.75 108 TRP A C 1
ATOM 881 O O . TRP A 1 108 ? -2.054 -0.843 6.971 1.00 96.75 108 TRP A O 1
ATOM 891 N N . THR A 1 109 ? -1.082 1.168 7.227 1.00 96.44 109 THR A N 1
ATOM 892 C CA . THR A 1 109 ? -1.452 1.324 8.639 1.00 96.44 109 THR A CA 1
ATOM 893 C C . THR A 1 109 ? -2.681 2.211 8.725 1.00 96.44 109 THR A C 1
ATOM 895 O O . THR A 1 109 ? -2.685 3.320 8.181 1.00 96.44 109 THR A O 1
ATOM 898 N N . LEU A 1 110 ? -3.717 1.729 9.410 1.00 94.38 110 LEU A N 1
ATOM 899 C CA . LEU A 1 110 ? -4.948 2.478 9.613 1.00 94.38 110 LEU A CA 1
ATOM 900 C C . LEU A 1 110 ? -5.114 2.860 11.076 1.00 94.38 110 LEU A C 1
ATOM 902 O O . LEU A 1 110 ? -4.829 2.077 11.979 1.00 94.38 110 LEU A O 1
ATOM 906 N N . LYS A 1 111 ? -5.658 4.051 11.296 1.00 91.56 111 LYS A N 1
ATOM 907 C CA . LYS A 1 111 ? -6.119 4.517 12.598 1.00 91.56 111 LYS A CA 1
ATOM 908 C C . LYS A 1 111 ? -7.480 5.162 12.406 1.00 91.56 111 LYS A C 1
ATOM 910 O O . LYS A 1 111 ? -7.642 5.977 11.507 1.00 91.56 111 LYS A O 1
ATOM 915 N N . ASP A 1 112 ? -8.466 4.747 13.197 1.00 85.81 112 ASP A N 1
ATOM 916 C CA . ASP A 1 112 ? -9.841 5.262 13.105 1.00 85.81 112 ASP A CA 1
ATOM 917 C C . ASP A 1 112 ? -10.410 5.222 11.666 1.00 85.81 112 ASP A C 1
ATOM 919 O O . ASP A 1 112 ? -11.156 6.098 11.241 1.00 85.81 112 ASP A O 1
ATOM 923 N N . HIS A 1 113 ? -10.050 4.171 10.916 1.00 83.62 113 HIS A N 1
ATOM 924 C CA . HIS A 1 113 ? -10.403 3.934 9.507 1.00 83.62 113 HIS A CA 1
ATOM 925 C C . HIS A 1 113 ? -9.770 4.877 8.469 1.00 83.62 113 HIS A C 1
ATOM 927 O O . HIS A 1 113 ? -10.064 4.730 7.283 1.00 83.62 113 HIS A O 1
ATOM 933 N N . ALA A 1 114 ? -8.880 5.782 8.871 1.00 90.12 114 ALA A N 1
ATOM 934 C CA . ALA A 1 114 ? -8.063 6.585 7.968 1.00 90.12 114 ALA A CA 1
ATOM 935 C C . ALA A 1 114 ? -6.674 5.957 7.786 1.00 90.12 114 ALA A C 1
ATOM 937 O O . ALA A 1 114 ? -6.124 5.355 8.714 1.00 90.12 114 ALA A O 1
ATOM 938 N N . ILE A 1 115 ? -6.105 6.067 6.585 1.00 95.56 115 ILE A N 1
ATOM 939 C CA . ILE A 1 115 ? -4.767 5.549 6.286 1.00 95.56 115 ILE A CA 1
ATOM 940 C C . ILE A 1 115 ? -3.737 6.610 6.669 1.00 95.56 115 ILE A C 1
ATOM 942 O O . ILE A 1 115 ? -3.669 7.664 6.039 1.00 95.56 115 ILE A O 1
ATOM 946 N N . ILE A 1 116 ? -2.922 6.295 7.675 1.00 95.62 116 ILE A N 1
ATOM 947 C CA . ILE A 1 116 ? -1.921 7.214 8.241 1.00 95.62 116 ILE A CA 1
ATOM 948 C C . ILE A 1 116 ? -0.500 6.925 7.757 1.00 95.62 116 ILE A C 1
ATOM 950 O O . ILE A 1 116 ? 0.350 7.808 7.780 1.00 95.62 116 ILE A O 1
ATOM 954 N N . GLN A 1 117 ? -0.232 5.697 7.308 1.00 96.25 117 GLN A N 1
ATOM 955 C CA . GLN A 1 117 ? 1.090 5.302 6.836 1.00 96.25 117 GLN A CA 1
ATOM 956 C C . GLN A 1 117 ? 0.986 4.291 5.697 1.00 96.25 117 GLN A C 1
ATOM 958 O O . GLN A 1 117 ? 0.160 3.372 5.730 1.00 96.25 117 GLN A O 1
ATOM 963 N N . LEU A 1 118 ? 1.892 4.427 4.732 1.00 95.06 118 LEU A N 1
ATOM 964 C CA . LEU A 1 118 ? 2.200 3.412 3.739 1.00 95.06 118 LEU A CA 1
ATOM 965 C C . LEU A 1 118 ? 3.664 2.984 3.853 1.00 95.06 118 LEU A C 1
ATOM 967 O O . LEU A 1 118 ? 4.581 3.804 3.831 1.00 95.06 118 LEU A O 1
ATOM 971 N N . THR A 1 119 ? 3.882 1.674 3.898 1.00 94.56 119 THR A N 1
ATOM 972 C CA . THR A 1 119 ? 5.202 1.071 3.721 1.00 94.56 119 THR A CA 1
ATOM 973 C C . THR A 1 119 ? 5.190 0.159 2.502 1.00 94.56 119 THR A C 1
ATOM 975 O O . THR A 1 119 ? 4.441 -0.816 2.441 1.00 94.56 119 THR A O 1
ATOM 978 N N . GLU A 1 120 ? 6.029 0.476 1.523 1.00 91.94 120 GLU A N 1
ATOM 979 C CA . GLU A 1 120 ? 6.137 -0.239 0.259 1.00 91.94 120 GLU A CA 1
ATOM 980 C C . GLU A 1 120 ? 7.376 -1.123 0.215 1.00 91.94 120 GLU A C 1
ATOM 982 O O . GLU A 1 120 ? 8.476 -0.703 0.576 1.00 91.94 120 GLU A O 1
ATOM 987 N N . TYR A 1 121 ? 7.203 -2.324 -0.324 1.00 91.69 121 TYR A N 1
ATOM 988 C CA . TYR A 1 121 ? 8.269 -3.269 -0.604 1.00 91.69 121 TYR A CA 1
ATOM 989 C C . TYR A 1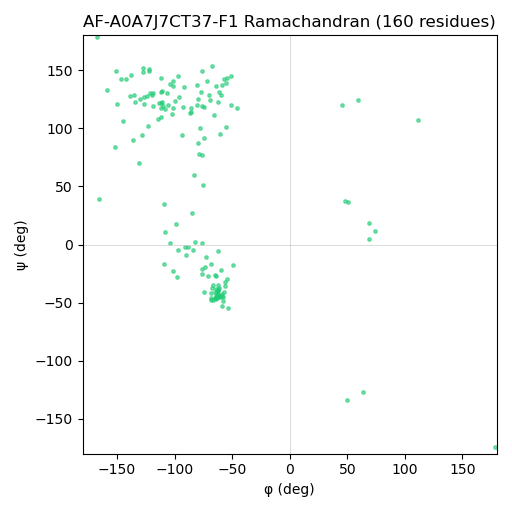 121 ? 8.191 -3.690 -2.066 1.00 91.69 121 TYR A C 1
ATOM 991 O O . TYR A 1 121 ? 7.185 -4.259 -2.472 1.00 91.69 121 TYR A O 1
ATOM 999 N N . PHE A 1 122 ? 9.247 -3.457 -2.844 1.00 89.56 122 PHE A N 1
ATOM 1000 C CA . PHE A 1 122 ? 9.332 -3.862 -4.251 1.00 89.56 122 PHE A CA 1
ATOM 1001 C C . PHE A 1 122 ? 10.521 -4.783 -4.489 1.00 89.56 122 PHE A C 1
ATOM 1003 O O . PHE A 1 122 ? 11.637 -4.449 -4.095 1.00 89.56 122 PHE A O 1
ATOM 1010 N N . ASN A 1 123 ? 10.297 -5.918 -5.159 1.00 84.94 123 ASN A N 1
ATOM 1011 C CA . ASN A 1 123 ? 11.323 -6.911 -5.503 1.00 84.94 123 ASN A CA 1
ATOM 1012 C C . ASN A 1 123 ? 12.232 -7.281 -4.315 1.00 84.94 123 ASN A C 1
ATOM 1014 O O . ASN A 1 123 ? 13.439 -7.478 -4.456 1.00 84.94 123 ASN A O 1
ATOM 1018 N N . THR A 1 124 ? 11.640 -7.366 -3.123 1.00 71.31 124 THR A N 1
ATOM 1019 C CA . THR A 1 124 ? 12.300 -7.795 -1.888 1.00 71.31 124 THR A CA 1
ATOM 1020 C C . THR A 1 124 ? 11.564 -8.997 -1.304 1.00 71.31 124 THR A C 1
ATOM 1022 O O . THR A 1 124 ? 10.358 -9.155 -1.487 1.00 71.31 124 THR A O 1
ATOM 1025 N N . TRP A 1 125 ? 12.287 -9.878 -0.611 1.00 65.19 125 TRP A N 1
ATOM 1026 C CA . TRP A 1 125 ? 11.675 -10.996 0.104 1.00 65.19 125 TRP A CA 1
ATOM 1027 C C . TRP A 1 125 ? 11.254 -10.532 1.503 1.00 65.19 125 TRP A C 1
ATOM 1029 O O . TRP A 1 125 ? 12.101 -10.195 2.333 1.00 65.19 125 TRP A O 1
ATOM 1039 N N . LEU A 1 126 ? 9.944 -10.494 1.760 1.00 67.00 126 LEU A N 1
ATOM 1040 C CA . LEU A 1 126 ? 9.366 -10.095 3.043 1.00 67.00 126 LEU A CA 1
ATOM 1041 C C . LEU A 1 126 ? 8.834 -11.329 3.779 1.00 67.00 126 LEU A C 1
ATOM 1043 O O . LEU A 1 126 ? 8.063 -12.111 3.232 1.00 67.00 126 LEU A O 1
ATOM 1047 N N . SER A 1 127 ? 9.204 -11.488 5.048 1.00 67.38 127 SER A N 1
ATOM 1048 C CA . SER A 1 127 ? 8.585 -12.473 5.939 1.00 67.38 127 SER A CA 1
ATOM 1049 C C . SER A 1 127 ? 7.785 -11.749 7.014 1.00 67.38 127 SER A C 1
ATOM 1051 O O . SER A 1 127 ? 8.364 -11.148 7.919 1.00 67.38 127 SER A O 1
ATOM 1053 N N . VAL A 1 128 ? 6.457 -11.830 6.942 1.00 65.81 128 VAL A N 1
ATOM 1054 C CA . VAL A 1 128 ? 5.576 -11.291 7.983 1.00 65.81 128 VAL A CA 1
ATOM 1055 C C . VAL A 1 128 ? 5.406 -12.348 9.064 1.00 65.81 128 VAL A C 1
ATOM 1057 O O . VAL A 1 128 ? 4.881 -13.433 8.818 1.00 65.81 128 VAL A O 1
ATOM 1060 N N . ARG A 1 129 ? 5.846 -12.039 10.283 1.00 67.81 129 ARG A N 1
ATOM 1061 C CA . ARG A 1 129 ? 5.583 -12.871 11.458 1.00 67.81 129 ARG A CA 1
ATOM 1062 C C . ARG A 1 129 ? 4.655 -12.118 12.391 1.00 67.81 129 ARG A C 1
ATOM 1064 O O . ARG A 1 129 ? 4.987 -11.035 12.855 1.00 67.81 129 ARG A O 1
ATOM 1071 N N . ASN A 1 130 ? 3.500 -12.714 12.680 1.00 60.50 130 ASN A N 1
ATOM 1072 C CA . ASN A 1 130 ? 2.649 -12.248 13.764 1.00 60.50 130 ASN A CA 1
ATOM 1073 C C . ASN A 1 130 ? 3.301 -12.671 15.084 1.00 60.50 130 ASN A C 1
ATOM 1075 O O . ASN A 1 130 ? 3.118 -13.796 15.554 1.00 60.50 130 ASN A O 1
ATOM 1079 N N . ILE A 1 131 ? 4.120 -11.780 15.636 1.00 53.22 131 ILE A N 1
ATOM 1080 C CA . ILE A 1 131 ? 4.731 -11.966 16.945 1.00 53.22 131 ILE A CA 1
ATOM 1081 C C . ILE A 1 131 ? 3.656 -11.591 17.964 1.00 53.22 131 ILE A C 1
ATOM 1083 O O . ILE A 1 131 ? 3.527 -10.437 18.362 1.00 53.22 131 ILE A O 1
ATOM 1087 N N . ARG A 1 132 ? 2.817 -12.558 18.350 1.00 52.03 132 ARG A N 1
ATOM 1088 C CA . ARG A 1 132 ? 1.961 -12.372 19.526 1.00 52.03 132 ARG A CA 1
ATOM 1089 C C . ARG A 1 132 ? 2.892 -12.198 20.728 1.00 52.03 132 ARG A C 1
ATOM 1091 O O . ARG A 1 132 ? 3.702 -13.095 20.966 1.00 52.03 132 ARG A O 1
ATOM 1098 N N . PRO A 1 133 ? 2.808 -11.097 21.485 1.00 45.41 133 PRO A N 1
ATOM 1099 C CA . PRO A 1 133 ? 3.694 -10.914 22.615 1.00 45.41 133 PRO A CA 1
ATOM 1100 C C . PRO A 1 133 ? 3.235 -11.831 23.753 1.00 45.41 133 PRO A C 1
ATOM 1102 O O . PRO A 1 133 ? 2.159 -11.646 24.315 1.00 45.41 133 PRO A O 1
ATOM 1105 N N . SER A 1 134 ? 4.085 -12.764 24.174 1.00 46.69 134 SER A N 1
ATOM 1106 C CA . SER A 1 134 ? 4.337 -12.871 25.611 1.00 46.69 134 SER A CA 1
ATOM 1107 C C . SER A 1 134 ? 5.320 -11.743 25.947 1.00 46.69 134 SER A C 1
ATOM 1109 O O . SER A 1 134 ? 6.517 -11.981 26.017 1.00 46.69 134 SER A O 1
ATOM 1111 N N . ASN A 1 135 ? 4.808 -10.513 26.050 1.00 44.66 135 ASN A N 1
ATOM 1112 C CA . ASN A 1 135 ? 5.540 -9.246 26.216 1.00 44.66 135 ASN A CA 1
ATOM 1113 C C . ASN A 1 135 ? 6.557 -8.868 25.108 1.00 44.66 135 ASN A C 1
ATOM 1115 O O . ASN A 1 135 ? 7.533 -9.570 24.876 1.00 44.66 135 ASN A O 1
ATOM 1119 N N . GLY A 1 136 ? 6.381 -7.676 24.519 1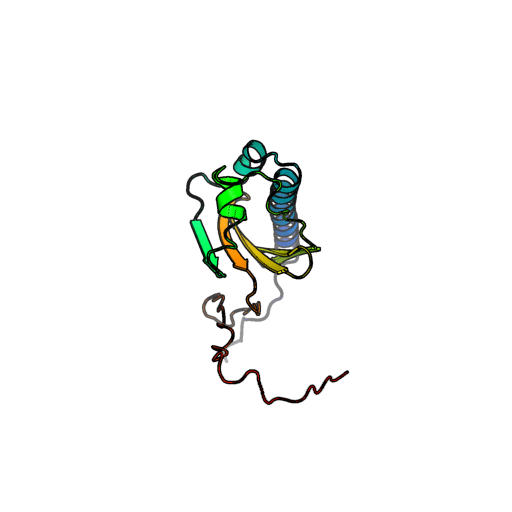.00 43.69 136 GLY A N 1
ATOM 1120 C CA . GLY A 1 136 ? 7.447 -6.926 23.831 1.00 43.69 136 GLY A CA 1
ATOM 1121 C C . GLY A 1 136 ? 7.318 -6.801 22.307 1.00 43.69 136 GLY A C 1
ATOM 1122 O O . GLY A 1 136 ? 7.553 -7.764 21.593 1.00 43.69 136 GLY A O 1
ATOM 1123 N N . GLU A 1 137 ? 6.963 -5.588 21.870 1.00 40.97 137 GLU A N 1
ATOM 1124 C CA . GLU A 1 137 ? 7.175 -4.928 20.563 1.00 40.97 137 GLU A CA 1
ATOM 1125 C C . GLU A 1 137 ? 6.910 -5.684 19.241 1.00 40.97 137 GLU A C 1
ATOM 1127 O O . GLU A 1 137 ? 7.567 -6.653 18.861 1.00 40.97 137 GLU A O 1
ATOM 1132 N N . VAL A 1 138 ? 5.978 -5.125 18.458 1.00 46.50 138 VAL A N 1
ATOM 1133 C CA . VAL A 1 138 ? 5.719 -5.500 17.063 1.00 46.50 138 VAL A CA 1
ATOM 1134 C C . VAL A 1 138 ? 6.802 -4.876 16.182 1.00 46.50 138 VAL A C 1
ATOM 1136 O O . VAL A 1 138 ? 6.747 -3.695 15.858 1.00 46.50 138 VAL A O 1
ATOM 1139 N N . GLY A 1 139 ? 7.800 -5.671 15.795 1.00 45.44 139 GLY A N 1
ATOM 1140 C CA . GLY A 1 139 ? 8.839 -5.259 14.850 1.00 45.44 139 GLY A CA 1
ATOM 1141 C C . GLY A 1 139 ? 8.686 -5.948 13.496 1.00 45.44 139 GLY A C 1
ATOM 1142 O O . GLY A 1 139 ? 8.840 -7.166 13.396 1.00 45.44 139 GLY A O 1
ATOM 1143 N N . MET A 1 140 ? 8.436 -5.181 12.434 1.00 46.69 140 MET A N 1
ATOM 1144 C CA . MET A 1 140 ? 8.609 -5.651 11.055 1.00 46.69 140 MET A CA 1
ATOM 1145 C C . MET A 1 140 ? 10.095 -5.549 10.688 1.00 46.69 140 MET A C 1
ATOM 1147 O O . MET A 1 140 ? 10.669 -4.464 10.729 1.00 46.69 140 MET A O 1
ATOM 1151 N N . LYS A 1 141 ? 10.744 -6.668 10.339 1.00 47.53 141 LYS A N 1
ATOM 1152 C CA . LYS A 1 141 ? 12.153 -6.670 9.913 1.00 47.53 141 LYS A CA 1
ATOM 1153 C C . LYS A 1 141 ? 12.267 -7.082 8.449 1.00 47.53 141 LYS A C 1
ATOM 1155 O O . LYS A 1 141 ? 12.111 -8.256 8.123 1.00 47.53 141 LYS A O 1
ATOM 1160 N N . ALA A 1 142 ? 12.590 -6.123 7.585 1.00 42.53 142 ALA A N 1
ATOM 1161 C CA . ALA A 1 142 ? 13.031 -6.406 6.224 1.00 42.53 142 ALA A CA 1
ATOM 1162 C C . ALA A 1 142 ? 14.434 -7.032 6.269 1.00 42.53 142 ALA A C 1
ATOM 1164 O O . ALA A 1 142 ? 15.336 -6.504 6.923 1.00 42.53 142 ALA A O 1
ATOM 1165 N N . ILE A 1 143 ? 14.625 -8.170 5.601 1.00 44.38 143 ILE A N 1
ATOM 1166 C CA . ILE A 1 143 ? 15.946 -8.782 5.432 1.00 44.38 143 ILE A CA 1
ATOM 1167 C C . ILE A 1 143 ? 16.411 -8.444 4.012 1.00 44.38 143 ILE A C 1
ATOM 1169 O O . ILE A 1 143 ? 15.752 -8.860 3.060 1.00 44.38 143 ILE A O 1
ATOM 1173 N N . PRO A 1 144 ? 17.519 -7.703 3.832 1.00 39.59 144 PRO A N 1
ATOM 1174 C CA . PRO A 1 144 ? 18.072 -7.465 2.504 1.00 39.59 144 PRO A CA 1
ATOM 1175 C C . PRO A 1 144 ? 18.435 -8.801 1.852 1.00 39.59 144 PRO A C 1
ATOM 1177 O O . PRO A 1 144 ? 19.150 -9.603 2.461 1.00 39.59 144 PRO A O 1
ATOM 1180 N N . CYS A 1 145 ? 17.977 -9.050 0.620 1.00 41.72 145 CYS A N 1
ATOM 1181 C CA . CYS A 1 145 ? 18.509 -10.173 -0.147 1.00 41.72 145 CYS A CA 1
ATOM 1182 C C . CYS A 1 145 ? 20.012 -9.921 -0.358 1.00 41.72 145 CYS A C 1
ATOM 1184 O O . CYS A 1 145 ? 20.418 -8.799 -0.679 1.00 41.72 145 CYS A O 1
ATOM 1186 N N . GLY A 1 146 ? 20.843 -10.928 -0.081 1.00 38.41 146 GLY A N 1
ATOM 1187 C CA . GLY A 1 146 ? 22.299 -10.799 -0.079 1.00 38.41 146 GLY A CA 1
ATOM 1188 C C . GLY A 1 146 ? 22.834 -10.157 -1.361 1.00 38.41 146 GLY A C 1
ATOM 1189 O O . GLY A 1 146 ? 22.298 -10.369 -2.446 1.00 38.41 146 GLY A O 1
ATOM 1190 N N . ARG A 1 147 ? 23.907 -9.365 -1.234 1.00 40.47 147 ARG A N 1
ATOM 1191 C CA . ARG A 1 147 ? 24.648 -8.823 -2.379 1.00 40.47 147 ARG A CA 1
ATOM 1192 C C . ARG A 1 147 ? 25.095 -9.980 -3.276 1.00 40.47 147 ARG A C 1
ATOM 1194 O O . ARG A 1 147 ? 26.106 -10.618 -2.991 1.00 40.47 147 ARG A O 1
ATOM 1201 N N . ALA A 1 148 ? 24.386 -10.222 -4.372 1.00 38.22 148 ALA A N 1
ATOM 1202 C CA . ALA A 1 148 ? 24.952 -10.954 -5.490 1.00 38.22 148 ALA A CA 1
ATOM 1203 C C . ALA A 1 148 ? 26.081 -10.092 -6.071 1.00 38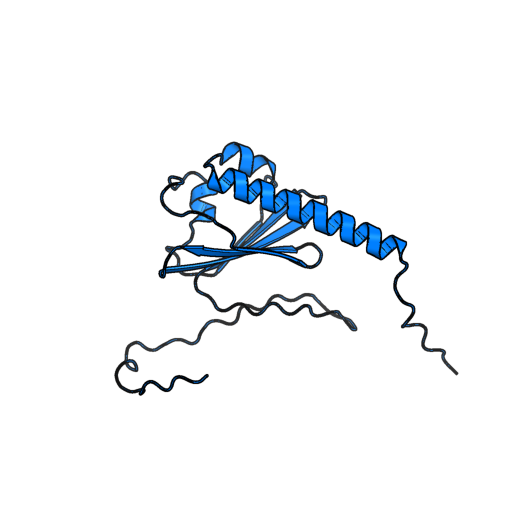.22 148 ALA A C 1
ATOM 1205 O O . ALA A 1 148 ? 25.860 -8.999 -6.592 1.00 38.22 148 ALA A O 1
ATOM 1206 N N . ASN A 1 149 ? 27.316 -10.555 -5.903 1.00 41.81 149 ASN A N 1
ATOM 1207 C CA . ASN A 1 149 ? 28.474 -9.981 -6.566 1.00 41.81 149 ASN A CA 1
ATOM 1208 C C . ASN A 1 149 ? 28.364 -10.316 -8.067 1.00 41.81 149 ASN A C 1
ATOM 1210 O O . ASN A 1 149 ? 28.286 -11.500 -8.401 1.00 41.81 149 ASN A O 1
ATOM 1214 N N . PRO A 1 150 ? 28.393 -9.337 -8.988 1.00 39.88 150 PRO A N 1
ATOM 1215 C CA . PRO A 1 150 ? 28.266 -9.604 -10.423 1.00 39.88 150 PRO A CA 1
ATOM 1216 C C . PRO A 1 150 ? 29.391 -10.484 -11.005 1.00 39.88 150 PRO A C 1
ATOM 1218 O O . PRO A 1 150 ? 29.298 -10.895 -12.156 1.00 39.88 150 PRO A O 1
ATOM 1221 N N . ARG A 1 151 ? 30.435 -10.832 -10.231 1.00 38.28 151 ARG A N 1
ATOM 1222 C CA . ARG A 1 151 ? 31.493 -11.771 -10.655 1.00 38.28 151 ARG A CA 1
ATOM 1223 C C . ARG A 1 151 ? 31.235 -13.256 -10.368 1.00 38.28 151 ARG A C 1
ATOM 1225 O O . ARG A 1 151 ? 32.073 -14.064 -10.747 1.00 38.28 151 ARG A O 1
ATOM 1232 N N . THR A 1 152 ? 30.128 -13.653 -9.733 1.00 43.66 152 THR A N 1
ATOM 1233 C CA . THR A 1 152 ? 29.872 -15.080 -9.414 1.00 43.66 152 THR A CA 1
ATOM 1234 C C . THR A 1 152 ? 28.772 -15.741 -10.254 1.00 43.66 152 THR A C 1
ATOM 1236 O O . THR A 1 152 ? 28.388 -16.869 -9.970 1.00 43.66 152 THR A O 1
ATOM 1239 N N . LEU A 1 153 ? 28.294 -15.095 -11.324 1.00 40.25 153 LEU A N 1
ATOM 1240 C CA . LEU A 1 153 ? 27.231 -15.622 -12.199 1.00 40.25 153 LEU A CA 1
ATOM 1241 C C . LEU A 1 153 ? 27.666 -16.726 -13.188 1.00 40.25 153 LEU A C 1
ATOM 1243 O O . LEU A 1 153 ? 26.826 -17.205 -13.942 1.00 40.25 153 LEU A O 1
ATOM 1247 N N . HIS A 1 154 ? 28.929 -17.172 -13.197 1.00 35.97 154 HIS A N 1
ATOM 1248 C CA . HIS A 1 154 ? 29.391 -18.185 -14.163 1.00 35.97 154 HIS A CA 1
ATOM 1249 C C . HIS A 1 154 ? 29.585 -19.607 -13.640 1.00 35.97 154 HIS A C 1
ATOM 1251 O O . HIS A 1 154 ? 29.902 -20.491 -14.429 1.00 35.97 154 HIS A O 1
ATOM 1257 N N . THR A 1 155 ? 29.316 -19.890 -12.368 1.00 41.12 155 THR A N 1
ATOM 1258 C CA . THR A 1 155 ? 29.439 -21.264 -11.858 1.00 41.12 155 THR A CA 1
ATOM 1259 C C . THR A 1 155 ? 28.492 -21.513 -10.695 1.00 41.12 155 THR A C 1
ATOM 1261 O O . THR A 1 155 ? 28.886 -21.436 -9.535 1.00 41.12 155 THR A O 1
ATOM 1264 N N . ALA A 1 156 ? 27.245 -21.852 -10.999 1.00 33.34 156 ALA A N 1
ATOM 1265 C CA . ALA A 1 156 ? 26.439 -22.697 -10.125 1.00 33.34 156 ALA A CA 1
ATOM 1266 C C . ALA A 1 156 ? 25.459 -23.487 -11.008 1.00 33.34 156 ALA A C 1
ATOM 1268 O O . ALA A 1 156 ? 24.707 -22.867 -11.763 1.00 33.34 156 ALA A O 1
ATOM 1269 N N . PRO A 1 157 ? 25.490 -24.832 -10.992 1.00 32.91 157 PRO A N 1
ATOM 1270 C CA . PRO A 1 157 ? 24.562 -25.628 -11.775 1.00 32.91 157 PRO A CA 1
ATOM 1271 C C . PRO A 1 157 ? 23.163 -25.547 -11.157 1.00 32.91 157 PRO A C 1
ATOM 1273 O O . PRO A 1 157 ? 23.003 -25.561 -9.936 1.00 32.91 157 PRO A O 1
ATOM 1276 N N . TYR A 1 158 ? 22.156 -25.475 -12.025 1.00 29.52 158 TYR A N 1
ATOM 1277 C CA . TYR A 1 158 ? 20.748 -25.628 -11.677 1.00 29.52 158 TYR A CA 1
ATOM 1278 C C . TYR A 1 158 ? 20.544 -26.920 -10.869 1.00 29.52 158 TYR A C 1
ATOM 1280 O O . TYR A 1 158 ? 20.778 -28.015 -11.377 1.00 29.52 158 TYR A O 1
ATOM 1288 N N . GLN A 1 159 ? 20.049 -26.799 -9.640 1.00 32.91 159 GLN A N 1
ATOM 1289 C CA . GLN A 1 159 ? 19.353 -27.885 -8.955 1.00 32.91 159 GLN A CA 1
ATOM 1290 C C . GLN A 1 159 ? 17.970 -27.374 -8.561 1.00 32.91 159 GLN A C 1
ATOM 1292 O O . GLN A 1 159 ? 17.818 -26.592 -7.626 1.00 32.91 159 GLN A O 1
ATOM 1297 N N . GLY A 1 160 ? 16.973 -27.780 -9.348 1.00 34.00 160 GLY A N 1
ATOM 1298 C CA . GLY A 1 160 ? 15.571 -27.665 -8.975 1.00 34.00 160 GLY A CA 1
ATOM 1299 C C . GLY A 1 160 ? 15.216 -28.740 -7.955 1.00 34.00 160 GLY A C 1
ATOM 1300 O O . GLY A 1 160 ? 15.778 -29.833 -7.995 1.00 34.00 160 GLY A O 1
ATOM 1301 N N . PHE A 1 161 ? 14.269 -28.439 -7.074 1.00 33.06 161 PHE A N 1
ATOM 1302 C CA . PHE A 1 161 ? 13.654 -29.438 -6.213 1.00 33.06 161 PHE A CA 1
ATOM 1303 C C . PHE A 1 161 ? 12.149 -29.184 -6.116 1.00 33.06 161 PHE A C 1
ATOM 1305 O O . PHE A 1 161 ? 11.717 -28.058 -5.862 1.00 33.06 161 PHE A O 1
ATOM 1312 N N . TYR A 1 162 ? 11.406 -30.258 -6.398 1.00 34.66 162 TYR A N 1
ATOM 1313 C CA . TYR A 1 162 ? 10.057 -30.526 -5.905 1.00 34.66 162 TYR A CA 1
ATOM 1314 C C . TYR A 1 162 ? 10.057 -30.637 -4.378 1.00 34.66 162 TYR A C 1
ATOM 1316 O O . TYR A 1 162 ? 11.100 -31.068 -3.830 1.00 34.66 162 TYR A O 1
#

Solvent-accessible surface area (backbone atoms only — not comparable to full-atom values): 10186 Å² total; per-residue (Å²): 139,84,79,85,86,81,80,76,78,78,56,70,66,57,56,52,52,50,53,52,50,41,54,50,49,48,48,48,53,52,50,34,43,51,28,49,64,71,56,37,47,77,67,25,50,73,51,44,44,96,79,51,42,79,45,84,44,54,62,83,92,68,56,53,67,64,24,44,76,71,64,76,42,64,66,84,81,62,73,69,57,67,76,46,76,49,70,58,82,58,31,37,39,36,31,35,59,50,89,94,83,43,43,38,39,40,40,36,34,46,56,98,75,34,31,47,33,42,37,40,36,33,78,62,69,77,72,89,70,89,70,75,60,90,75,73,81,90,74,90,65,81,56,79,77,75,86,78,60,88,86,61,82,85,74,76,82,91,77,85,79,134

Organism: Tripterygium wilfordii (NCBI:txid458696)

Mean predicted aligned error: 12.56 Å

Foldseek 3Di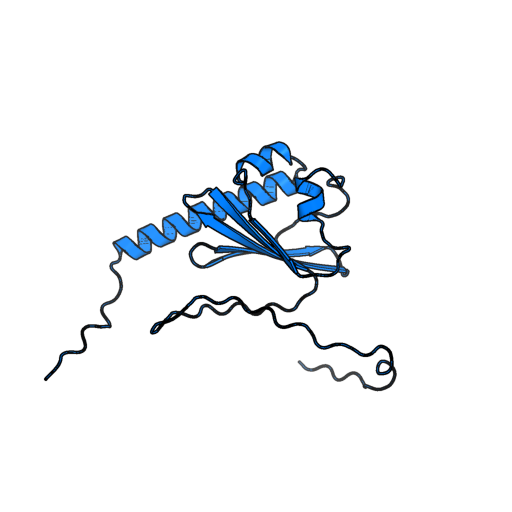:
DDDPPPDDDDDPVVVVVQVVVQVLLLVLVVVLLVCLQVLVLVVSCVQADPQEAEAEADDPVPCVVVCSNVVVDRSVPDHDDFPDWGGDRQWIWTWDAD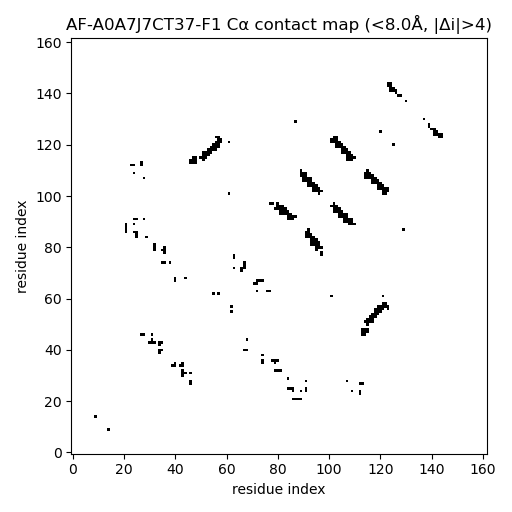DPAWTKIWIFGDDPSGTRYIHIHIPFDFDDDPCPDPDDDDDGDGDGDDDPDPVPVPDDDDDDDD

Sequence (162 aa):
MATNGFNSPLPKSYLKQKHMLDMQNKAVVHALLKELVMGHTQTAAKFLESDLEWWFHGPPQCQYMMSVLTGKSVHTDFRFKPRRIEVVGDYVIAEGWEEENAYWVHVWTLKDHAIIQLTEYFNTWLSVRNIRPSNGEVGMKAIPCGRANPRTLHTAPYQGFY

Radius of gyration: 19.74 Å; Cα contacts (8 Å, |Δi|>4): 200; chains: 1; bounding box: 49×45×64 Å

pLDDT: mean 75.94, std 21.15, range [29.52, 96.75]

InterPro domains:
  IPR009798 Wound-induced protein Wun1-like [PF07107] (66-141)
  IPR009798 Wound-induced protein Wun1-like [PTHR33703] (16-135)
  IPR032710 NTF2-like domain superfamily [SSF54427] (20-129)

Nearest PDB structures (foldseek):
  5l33-assembly1_A  TM=7.373E-01  e=2.170E-03  synthetic construct
  3ehc-assembly1_A  TM=6.937E-01  e=2.039E-03  Agrobacterium fabrum str. C58
  3h3h-assembly1_B  TM=6.297E-01  e=2.170E-03  Burkholderia thailandensis E264
  3h3h-assembly1_A  TM=6.255E-01  e=3.349E-03  Burkholderia thailandensis E264
  5ts4-assembly1_A  TM=5.354E-01  e=5.811E-02  synthetic construct

Secondary structure (DSSP, 8-state):
-------PPPPHHHHHHHHHHHHHHHHHHHHHHHHHHTT-HHHHGGGEEEEEEEEEES-GGG-HHHHHHTTSS-TTS-----SEEEEETTEEEEEEEETTTEEEEEEEEEETTEEEEEEEEES----------SSS-----PPPPP---TT-TT--------